Protein AF-A0A2H5VAY1-F1 (afdb_monomer_lite)

Radius of gyration: 14.33 Å; chains: 1; bounding box: 31×32×35 Å

pLDDT: mean 88.3, std 13.06, range [35.19, 97.31]

Structure (mmCIF, N/CA/C/O backbone):
data_AF-A0A2H5VAY1-F1
#
_entry.id   AF-A0A2H5VAY1-F1
#
loop_
_atom_site.group_PDB
_atom_site.id
_atom_site.type_symbol
_atom_site.label_atom_id
_atom_site.label_alt_id
_atom_site.label_comp_id
_atom_site.label_asym_id
_atom_site.label_entity_id
_atom_site.label_seq_id
_atom_site.pdbx_PDB_ins_code
_atom_site.Cartn_x
_atom_site.Cartn_y
_atom_site.Cartn_z
_atom_site.occupancy
_atom_site.B_iso_or_equiv
_atom_site.auth_seq_id
_atom_site.auth_comp_id
_atom_site.auth_asym_id
_atom_site.auth_atom_id
_atom_site.pdbx_PDB_model_num
ATOM 1 N N . MET A 1 1 ? 16.129 -0.109 16.333 1.00 56.78 1 MET A N 1
ATOM 2 C CA . MET A 1 1 ? 15.482 1.119 15.816 1.00 56.78 1 MET A CA 1
ATOM 3 C C . MET A 1 1 ? 14.672 0.782 14.562 1.00 56.78 1 MET A C 1
ATOM 5 O O . MET A 1 1 ? 15.254 0.737 13.483 1.00 56.78 1 MET A O 1
ATOM 9 N N . PRO A 1 2 ? 13.360 0.512 14.683 1.00 73.31 2 PRO A N 1
ATOM 10 C CA . PRO A 1 2 ? 12.515 0.113 13.551 1.00 73.31 2 PRO A CA 1
ATOM 11 C C . PRO A 1 2 ? 12.408 1.204 12.474 1.00 73.31 2 PRO A C 1
ATOM 13 O O . PRO A 1 2 ? 12.445 0.897 11.281 1.00 73.31 2 PRO A O 1
ATOM 16 N N . LEU A 1 3 ? 12.401 2.479 12.885 1.00 74.81 3 LEU A N 1
ATOM 17 C CA . LEU A 1 3 ? 12.308 3.650 12.004 1.00 74.81 3 LEU A CA 1
ATOM 18 C C . LEU A 1 3 ? 13.402 3.699 10.921 1.00 74.81 3 LEU A C 1
ATOM 20 O O . LEU A 1 3 ? 13.111 4.005 9.769 1.00 74.81 3 LEU A O 1
ATOM 24 N N . PHE A 1 4 ? 14.636 3.296 11.232 1.00 82.94 4 PHE A N 1
ATOM 25 C CA . PHE A 1 4 ? 15.765 3.359 10.289 1.00 82.94 4 PHE A CA 1
ATOM 26 C C . PHE A 1 4 ? 16.011 2.062 9.499 1.00 82.94 4 PHE A C 1
ATOM 28 O O . PHE A 1 4 ? 16.981 1.967 8.754 1.00 82.94 4 PHE A O 1
ATOM 35 N N . SER A 1 5 ? 15.133 1.060 9.623 1.00 84.94 5 SER A N 1
ATOM 36 C CA . SER A 1 5 ? 15.179 -0.137 8.769 1.00 84.94 5 SER A CA 1
ATOM 37 C C . SER A 1 5 ? 14.991 0.215 7.285 1.00 84.94 5 SER A C 1
ATOM 39 O O . SER A 1 5 ? 14.119 1.018 6.948 1.00 84.94 5 SER A O 1
ATOM 41 N N . LEU A 1 6 ? 15.762 -0.430 6.402 1.00 84.12 6 LEU A N 1
ATOM 42 C CA . LEU A 1 6 ? 15.669 -0.270 4.942 1.00 84.12 6 LEU A CA 1
ATOM 43 C C . LEU A 1 6 ? 14.463 -0.994 4.324 1.00 84.12 6 LEU A C 1
ATOM 45 O O . LEU A 1 6 ? 14.144 -0.782 3.153 1.00 84.12 6 LEU A O 1
ATOM 49 N N . HIS A 1 7 ? 13.794 -1.855 5.090 1.00 87.06 7 HIS A N 1
ATOM 50 C CA . HIS A 1 7 ? 12.604 -2.553 4.625 1.00 87.06 7 HIS A CA 1
ATOM 51 C C . HIS A 1 7 ? 11.381 -1.624 4.633 1.00 87.06 7 HIS A C 1
ATOM 53 O O . HIS A 1 7 ? 11.297 -0.723 5.477 1.00 87.06 7 HIS A O 1
ATOM 59 N N . PRO A 1 8 ? 10.410 -1.845 3.723 1.00 86.00 8 PRO A N 1
ATOM 60 C CA . PRO A 1 8 ? 9.136 -1.144 3.776 1.00 86.00 8 PRO A CA 1
ATOM 61 C C . PRO A 1 8 ? 8.492 -1.278 5.158 1.00 86.00 8 PRO A C 1
ATOM 63 O O . PRO A 1 8 ? 8.430 -2.380 5.702 1.00 86.00 8 PRO A O 1
ATOM 66 N N . LYS A 1 9 ? 8.013 -0.162 5.705 1.00 91.00 9 LYS A N 1
ATOM 67 C CA . LYS A 1 9 ? 7.316 -0.134 6.997 1.00 91.00 9 LYS A CA 1
ATOM 68 C C . LYS A 1 9 ? 5.931 -0.742 6.845 1.00 91.00 9 LYS A C 1
ATOM 70 O O . LYS A 1 9 ? 5.324 -0.617 5.785 1.00 91.00 9 LYS A O 1
ATOM 75 N N . GLU A 1 10 ? 5.442 -1.387 7.893 1.00 87.25 10 GLU A N 1
ATOM 76 C CA . GLU A 1 10 ? 4.142 -2.075 7.868 1.00 87.25 10 GLU A CA 1
ATOM 77 C C . GLU A 1 10 ? 3.116 -1.450 8.813 1.00 87.25 10 GLU A C 1
ATOM 79 O O . GLU A 1 10 ? 1.950 -1.834 8.816 1.00 87.25 10 GLU A O 1
ATOM 84 N N . THR A 1 11 ? 3.546 -0.475 9.606 1.00 86.56 11 THR A N 1
ATOM 85 C CA . THR A 1 11 ? 2.747 0.199 10.622 1.00 86.56 11 THR A CA 1
ATOM 86 C C . THR A 1 11 ? 2.785 1.704 10.377 1.00 86.56 11 THR A C 1
ATOM 88 O O . THR A 1 11 ? 3.719 2.222 9.755 1.00 86.56 11 THR A O 1
ATOM 91 N N . THR A 1 12 ? 1.745 2.403 10.823 1.00 84.88 12 THR A N 1
ATOM 92 C CA . THR A 1 12 ? 1.676 3.865 10.733 1.00 84.88 12 THR A CA 1
ATOM 93 C C . THR A 1 12 ? 2.701 4.504 11.666 1.00 84.88 12 THR A C 1
ATOM 95 O O . THR A 1 12 ? 3.339 5.483 11.294 1.00 84.88 12 THR A O 1
ATOM 98 N N . GLU A 1 13 ? 2.932 3.896 12.831 1.00 87.00 13 GLU A N 1
ATOM 99 C CA . GLU A 1 13 ? 3.859 4.377 13.853 1.00 87.00 13 GLU A CA 1
ATOM 100 C C . GLU A 1 13 ? 5.320 4.375 13.372 1.00 87.00 13 GLU A C 1
ATOM 102 O O . GLU A 1 13 ? 6.107 5.239 13.757 1.00 87.00 13 GLU A O 1
ATOM 107 N N . ASP A 1 14 ? 5.680 3.438 12.490 1.00 86.69 14 ASP A N 1
ATOM 108 C CA . ASP A 1 14 ? 7.018 3.360 11.900 1.00 86.69 14 ASP A CA 1
ATOM 109 C C . ASP A 1 14 ? 7.168 4.204 10.617 1.00 86.69 14 ASP A C 1
ATOM 111 O O . ASP A 1 14 ? 8.270 4.268 10.055 1.00 86.69 14 ASP A O 1
ATOM 115 N N . LEU A 1 15 ? 6.090 4.841 10.131 1.00 88.50 15 LEU A N 1
ATOM 116 C CA . LEU A 1 15 ? 6.054 5.628 8.895 1.00 88.50 15 LEU A CA 1
ATOM 117 C C . LEU A 1 15 ? 5.890 7.130 9.178 1.00 88.50 15 LEU A C 1
ATOM 119 O O . LEU A 1 15 ? 4.799 7.687 9.120 1.00 88.50 15 LEU A O 1
ATOM 123 N N . PHE A 1 16 ? 7.016 7.793 9.419 1.00 90.38 16 PHE A N 1
ATOM 124 C CA . PHE A 1 16 ? 7.064 9.215 9.759 1.00 90.38 16 PHE A CA 1
ATOM 125 C C . PHE A 1 16 ? 6.477 10.141 8.674 1.00 90.38 16 PHE A C 1
ATOM 127 O O . PHE A 1 16 ? 6.905 10.084 7.516 1.00 90.38 16 PHE A O 1
ATOM 134 N N . GLY A 1 17 ? 5.576 11.048 9.074 1.00 90.56 17 GLY A N 1
ATOM 135 C CA . GLY A 1 17 ? 5.150 12.202 8.273 1.00 90.56 17 GLY A CA 1
ATO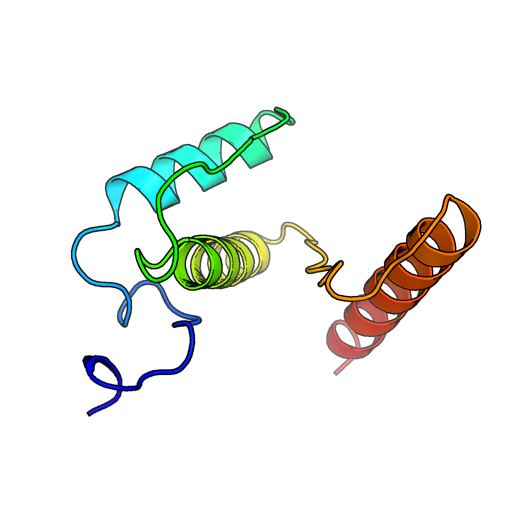M 136 C C . GLY A 1 17 ? 4.255 11.860 7.081 1.00 90.56 17 GLY A C 1
ATOM 137 O O . GLY A 1 17 ? 4.291 12.566 6.075 1.00 90.56 17 GLY A O 1
ATOM 138 N N . ARG A 1 18 ? 3.524 10.741 7.152 1.00 93.50 18 ARG A N 1
ATOM 139 C CA . ARG A 1 18 ? 2.634 10.236 6.087 1.00 93.50 18 ARG A CA 1
ATOM 140 C C . ARG A 1 18 ? 1.188 10.051 6.551 1.00 93.50 18 ARG A C 1
ATOM 142 O O . ARG A 1 18 ? 0.405 9.333 5.930 1.00 93.50 18 ARG A O 1
ATOM 149 N N . GLU A 1 19 ? 0.831 10.645 7.683 1.00 93.50 19 GLU A N 1
ATOM 150 C CA . GLU A 1 19 ? -0.450 10.440 8.355 1.00 93.50 19 GLU A CA 1
ATOM 151 C C . GLU A 1 19 ? -1.619 10.927 7.485 1.00 93.50 19 GLU A C 1
ATOM 153 O O . GLU A 1 19 ? -2.680 10.298 7.450 1.00 93.50 19 GLU A O 1
ATOM 158 N N . GLN A 1 20 ? -1.418 12.022 6.744 1.00 95.50 20 GLN A N 1
ATOM 159 C CA . GLN A 1 20 ? -2.426 12.572 5.838 1.00 95.50 20 GLN A CA 1
ATOM 160 C C . GLN A 1 20 ? -2.652 11.663 4.629 1.00 95.50 20 GLN A C 1
ATOM 162 O O . GLN A 1 20 ? -3.802 11.352 4.322 1.00 95.50 20 GLN A O 1
ATOM 167 N N . GLU A 1 21 ? -1.586 11.168 3.996 1.00 96.56 21 GLU A N 1
ATOM 168 C CA . GLU A 1 21 ? -1.702 10.262 2.852 1.00 96.56 21 GLU A CA 1
ATOM 169 C C . GLU A 1 21 ? -2.339 8.923 3.240 1.00 96.56 21 GLU A C 1
ATOM 171 O O . GLU A 1 21 ? -3.122 8.373 2.468 1.00 96.56 21 GLU A O 1
ATOM 176 N N . ILE A 1 22 ? -2.054 8.402 4.441 1.00 95.75 22 ILE A N 1
ATOM 177 C CA . ILE A 1 22 ? -2.732 7.202 4.958 1.00 95.75 22 ILE A CA 1
ATOM 178 C C . ILE A 1 22 ? -4.228 7.466 5.107 1.00 95.75 22 ILE A C 1
ATOM 180 O O . ILE A 1 22 ? -5.045 6.677 4.630 1.00 95.75 22 ILE A O 1
ATOM 184 N N . LYS A 1 23 ? -4.594 8.577 5.756 1.00 95.62 23 LYS A N 1
ATOM 185 C CA . LYS A 1 23 ? -5.995 8.950 5.969 1.00 95.62 23 LYS A CA 1
ATOM 186 C C . LYS A 1 23 ? -6.739 9.103 4.641 1.00 95.62 23 LYS A C 1
ATOM 188 O O . LYS A 1 23 ? -7.854 8.602 4.507 1.00 95.62 23 LYS A O 1
ATOM 193 N N . GLU A 1 24 ? -6.128 9.769 3.666 1.00 97.31 24 GLU A N 1
ATOM 194 C CA . GLU A 1 24 ? -6.693 9.943 2.328 1.00 97.31 24 GLU A CA 1
ATOM 195 C C . GLU A 1 24 ? -6.871 8.600 1.613 1.00 97.31 24 GLU A C 1
ATOM 197 O O . GLU A 1 24 ? -7.965 8.301 1.133 1.00 97.31 24 GLU A O 1
ATOM 202 N N . LEU A 1 25 ? -5.840 7.749 1.612 1.00 96.31 25 LEU A N 1
ATOM 203 C CA . LEU A 1 25 ? -5.899 6.429 0.990 1.00 96.31 25 LEU A CA 1
ATOM 204 C C . LEU A 1 25 ? -7.012 5.563 1.594 1.00 96.31 25 LEU A C 1
ATOM 206 O O . LEU A 1 25 ? -7.785 4.960 0.851 1.00 96.31 25 LEU A O 1
ATOM 210 N N . ILE A 1 26 ? -7.139 5.530 2.924 1.00 95.25 26 ILE A N 1
ATOM 211 C CA . ILE A 1 26 ? -8.204 4.784 3.609 1.00 95.25 26 ILE A CA 1
ATOM 212 C C . ILE A 1 26 ? -9.584 5.310 3.200 1.00 95.25 26 ILE A C 1
ATOM 214 O O . ILE A 1 26 ? -10.474 4.515 2.893 1.00 95.25 26 ILE A O 1
ATOM 218 N N . ASN A 1 27 ? -9.775 6.631 3.163 1.00 96.25 27 ASN A N 1
ATOM 219 C CA . ASN A 1 27 ? -11.049 7.229 2.763 1.00 96.25 27 ASN A CA 1
ATOM 220 C C . ASN A 1 27 ? -11.413 6.872 1.316 1.00 96.25 27 ASN A C 1
ATOM 222 O O . ASN A 1 27 ? -12.520 6.397 1.066 1.00 96.25 27 ASN A O 1
ATOM 226 N N . LEU A 1 28 ? -10.468 7.005 0.383 1.00 96.75 28 LEU A N 1
ATOM 227 C CA . LEU A 1 28 ? -10.682 6.665 -1.025 1.00 96.75 28 LEU A CA 1
ATOM 228 C C . LEU A 1 28 ? -11.032 5.180 -1.214 1.00 96.75 28 LEU A C 1
ATOM 230 O O . LEU A 1 2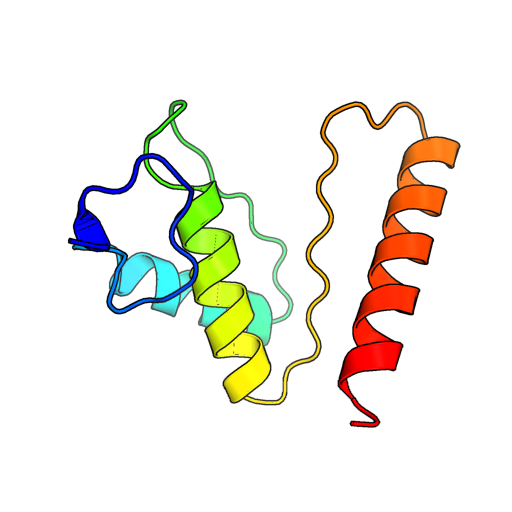8 ? -11.942 4.851 -1.978 1.00 96.75 28 LEU A O 1
ATOM 234 N N . VAL A 1 29 ? -10.363 4.278 -0.488 1.00 94.12 29 VAL A N 1
ATOM 235 C CA . VAL A 1 29 ? -10.678 2.839 -0.514 1.00 94.12 29 VAL A CA 1
ATOM 236 C C . VAL A 1 29 ? -12.085 2.571 0.029 1.00 94.12 29 VAL A C 1
ATOM 238 O O . VAL A 1 29 ? -12.841 1.814 -0.581 1.00 94.12 29 VAL A O 1
ATOM 241 N N . ARG A 1 30 ? -12.483 3.219 1.133 1.00 93.06 30 ARG A N 1
ATOM 242 C CA . ARG A 1 30 ? -13.842 3.096 1.700 1.00 93.06 30 ARG A CA 1
ATOM 243 C C . ARG A 1 30 ? -14.925 3.597 0.748 1.00 93.06 30 ARG A C 1
ATOM 245 O O . ARG A 1 30 ? -16.010 3.021 0.698 1.00 93.06 30 ARG A O 1
ATOM 252 N N . GLU A 1 31 ? -14.616 4.616 -0.042 1.00 95.75 31 GLU A N 1
ATOM 253 C CA . GLU A 1 31 ? -15.475 5.136 -1.107 1.00 95.75 31 GLU A CA 1
ATOM 254 C C . GLU A 1 31 ? -15.443 4.290 -2.393 1.00 95.75 31 GLU A C 1
ATOM 256 O O . GLU A 1 31 ? -16.048 4.669 -3.398 1.00 95.75 31 GLU A O 1
ATOM 261 N N . LYS A 1 32 ? -14.760 3.134 -2.382 1.00 94.19 32 LYS A N 1
ATOM 262 C CA . LYS A 1 32 ? -14.613 2.218 -3.526 1.00 94.19 32 LYS A CA 1
ATOM 263 C C . LYS A 1 32 ? -13.991 2.899 -4.752 1.00 94.19 32 LYS A C 1
ATOM 265 O O . LYS A 1 32 ? -14.337 2.590 -5.895 1.00 94.19 32 LYS A O 1
ATOM 270 N N . ARG A 1 33 ? -13.076 3.845 -4.525 1.00 96.50 33 ARG A N 1
ATOM 271 C CA . ARG A 1 33 ? -12.342 4.542 -5.585 1.00 96.50 33 ARG A CA 1
ATOM 272 C C . ARG A 1 33 ? -11.110 3.752 -6.007 1.00 96.50 33 ARG A C 1
ATOM 274 O O . ARG A 1 33 ? -10.448 3.111 -5.195 1.00 96.50 33 ARG A O 1
ATOM 281 N N . TRP A 1 34 ? -10.782 3.849 -7.291 1.00 95.75 34 TRP A N 1
ATOM 282 C CA . TRP A 1 34 ? -9.499 3.391 -7.813 1.00 95.75 34 TRP A CA 1
ATOM 283 C C . TRP A 1 34 ? -8.436 4.436 -7.497 1.00 95.75 34 TRP A C 1
ATOM 285 O O . TRP A 1 34 ? -8.616 5.613 -7.806 1.00 95.75 34 TRP A O 1
ATOM 295 N N . VAL A 1 35 ? -7.334 4.005 -6.884 1.00 96.12 35 VAL A N 1
ATOM 296 C CA . VAL A 1 35 ? -6.273 4.900 -6.413 1.00 96.12 35 VAL A CA 1
ATOM 297 C C . VAL A 1 35 ? -4.945 4.505 -7.045 1.00 96.12 35 VAL A C 1
ATOM 299 O O . VAL A 1 35 ? -4.551 3.341 -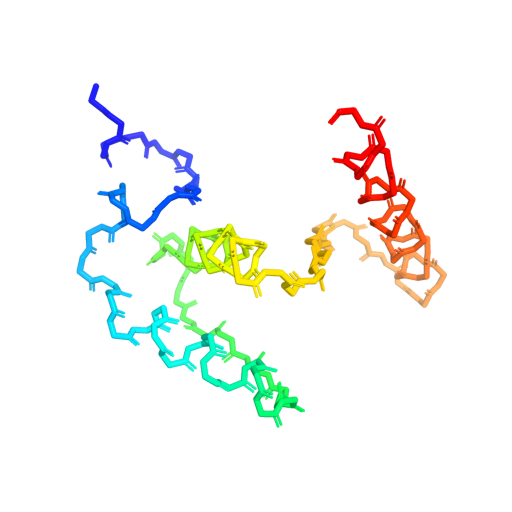7.008 1.00 96.12 35 VAL A O 1
ATOM 302 N N . ALA A 1 36 ? -4.234 5.488 -7.594 1.00 96.31 36 ALA A N 1
ATOM 303 C CA . ALA A 1 36 ? -2.863 5.335 -8.061 1.00 96.31 36 ALA A CA 1
ATOM 304 C C . ALA A 1 36 ? -1.922 6.137 -7.154 1.00 96.31 36 ALA A C 1
ATOM 306 O O . ALA A 1 36 ? -2.067 7.349 -7.021 1.00 96.31 36 ALA A O 1
ATOM 307 N N . ILE A 1 37 ? -0.937 5.470 -6.549 1.00 95.44 37 ILE A N 1
ATOM 308 C CA . ILE A 1 37 ? 0.074 6.116 -5.701 1.00 95.44 37 ILE A CA 1
ATOM 309 C C . ILE A 1 37 ? 1.347 6.303 -6.524 1.00 95.44 37 ILE A C 1
ATOM 311 O O . ILE A 1 37 ? 2.024 5.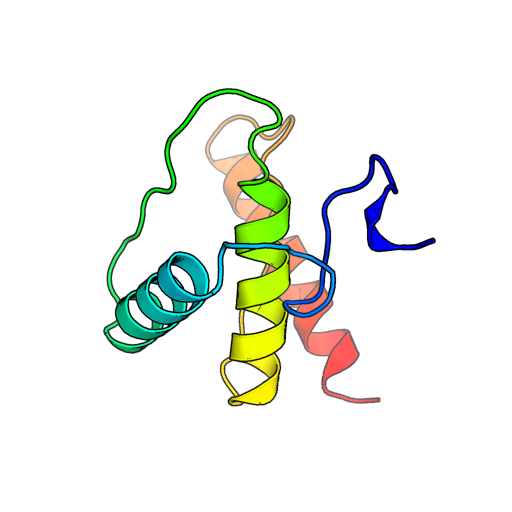335 -6.882 1.00 95.44 37 ILE A O 1
ATOM 315 N N . LEU A 1 38 ? 1.681 7.557 -6.821 1.00 95.25 38 LEU A N 1
ATOM 316 C CA . LEU A 1 38 ? 2.780 7.925 -7.712 1.00 95.25 38 LEU A CA 1
ATOM 317 C C . LEU A 1 38 ? 3.959 8.532 -6.944 1.00 95.25 38 LEU A C 1
ATOM 319 O O . LEU A 1 38 ? 3.830 8.992 -5.814 1.00 95.25 38 LEU A O 1
ATOM 323 N N . GLY A 1 39 ? 5.141 8.499 -7.561 1.00 94.62 39 GLY A N 1
ATOM 324 C CA . GLY A 1 39 ? 6.343 9.154 -7.043 1.00 94.62 39 GLY A CA 1
ATOM 325 C C . GLY A 1 39 ? 7.634 8.364 -7.284 1.00 94.62 39 GLY A C 1
ATOM 326 O O . GLY A 1 39 ? 7.577 7.180 -7.643 1.00 94.62 39 GLY A O 1
ATOM 327 N N . PRO A 1 40 ? 8.810 8.973 -7.048 1.00 95.81 40 PRO A N 1
ATOM 328 C CA . PRO A 1 40 ? 10.117 8.349 -7.276 1.00 95.81 40 PRO A CA 1
ATOM 329 C C . PRO A 1 40 ? 10.326 7.043 -6.500 1.00 95.81 40 PRO A C 1
ATOM 331 O O . PRO A 1 40 ? 9.625 6.747 -5.527 1.00 95.81 40 PRO A O 1
ATOM 334 N N . ARG A 1 41 ? 11.295 6.217 -6.912 1.00 92.81 41 ARG A N 1
ATOM 335 C CA . ARG A 1 41 ? 11.677 5.028 -6.128 1.00 92.81 41 ARG A CA 1
ATOM 336 C C . ARG A 1 41 ? 12.166 5.435 -4.733 1.00 92.81 41 ARG A C 1
ATOM 338 O O . ARG A 1 41 ? 12.677 6.529 -4.546 1.00 92.81 41 ARG A O 1
ATOM 345 N N . MET A 1 42 ? 11.973 4.537 -3.765 1.00 91.38 42 MET A N 1
ATOM 346 C CA . MET A 1 42 ? 12.431 4.687 -2.375 1.00 91.38 42 MET A CA 1
ATOM 347 C C . MET A 1 42 ? 11.763 5.796 -1.535 1.00 91.38 42 MET A C 1
ATOM 349 O O . MET A 1 42 ? 12.118 5.969 -0.380 1.00 91.38 42 MET A O 1
ATOM 353 N N . VAL A 1 43 ? 10.727 6.482 -2.033 1.00 92.00 43 VAL A N 1
ATOM 354 C CA . VAL A 1 43 ? 10.008 7.519 -1.251 1.00 92.00 43 VAL A CA 1
ATOM 355 C C . VAL A 1 43 ? 9.013 6.972 -0.214 1.00 92.00 43 VAL A C 1
ATOM 357 O O . VAL A 1 43 ? 8.294 7.742 0.416 1.00 92.00 43 VAL A O 1
ATOM 360 N N . GLY A 1 44 ? 8.924 5.646 -0.056 1.00 92.19 44 GLY A N 1
ATOM 361 C CA . GLY A 1 44 ? 8.038 5.014 0.931 1.00 92.19 44 GLY A CA 1
ATOM 362 C C . GLY A 1 44 ? 6.648 4.605 0.430 1.00 92.19 44 GLY A C 1
ATOM 363 O O . GLY A 1 44 ? 5.810 4.245 1.244 1.00 92.19 44 GLY A O 1
ATOM 364 N N . LYS A 1 45 ? 6.388 4.586 -0.888 1.00 95.56 45 LYS A N 1
ATOM 365 C CA . LYS A 1 45 ? 5.078 4.167 -1.445 1.00 95.56 45 LYS A CA 1
ATOM 366 C C . LYS A 1 45 ? 4.654 2.758 -1.012 1.00 95.56 45 LYS A C 1
ATOM 368 O O . LYS A 1 45 ? 3.512 2.546 -0.631 1.00 95.56 45 LYS A O 1
ATOM 373 N N . THR A 1 46 ? 5.576 1.794 -1.044 1.00 93.94 46 THR A N 1
ATOM 374 C CA . THR A 1 46 ? 5.294 0.424 -0.586 1.00 93.94 46 THR A CA 1
ATOM 375 C C . THR A 1 46 ? 4.975 0.392 0.906 1.00 93.94 46 THR A C 1
ATOM 377 O O . THR A 1 46 ? 4.058 -0.314 1.309 1.00 93.94 46 THR A O 1
ATOM 380 N N . SER A 1 47 ? 5.694 1.181 1.712 1.00 94.38 47 SER A N 1
ATOM 381 C CA . SER A 1 47 ? 5.421 1.314 3.145 1.00 94.38 47 SER A CA 1
ATOM 382 C C . SER A 1 47 ? 4.031 1.896 3.401 1.00 94.38 47 SER A C 1
ATOM 384 O O . SER A 1 47 ? 3.290 1.371 4.221 1.00 94.38 47 SER A O 1
ATOM 386 N N . LEU A 1 48 ? 3.649 2.932 2.645 1.00 95.38 48 LEU A N 1
ATOM 387 C CA . LEU A 1 48 ? 2.333 3.566 2.724 1.00 95.38 48 LEU A CA 1
ATOM 388 C C . LEU A 1 48 ? 1.203 2.559 2.467 1.00 95.38 48 LEU A C 1
ATOM 390 O O . LEU A 1 48 ? 0.267 2.475 3.255 1.00 95.38 48 LEU A O 1
ATOM 394 N N . ILE A 1 49 ? 1.322 1.752 1.405 1.00 94.81 49 ILE A N 1
ATOM 395 C CA . ILE A 1 49 ? 0.333 0.714 1.069 1.00 94.81 49 ILE A CA 1
ATOM 396 C C . ILE A 1 49 ? 0.232 -0.330 2.184 1.00 94.81 49 ILE A C 1
ATOM 398 O O . ILE A 1 49 ? -0.873 -0.704 2.567 1.00 94.81 49 ILE A O 1
ATOM 402 N N . LYS A 1 50 ? 1.365 -0.806 2.713 1.00 93.38 50 LYS A N 1
ATOM 403 C CA . LYS A 1 50 ? 1.377 -1.824 3.773 1.00 93.38 50 LYS A CA 1
ATOM 404 C C . LYS A 1 50 ? 0.781 -1.306 5.083 1.00 93.38 50 LYS A C 1
ATOM 406 O O . LYS A 1 50 ? -0.051 -1.991 5.673 1.00 93.38 50 LYS A O 1
ATOM 411 N N . ALA A 1 51 ? 1.157 -0.096 5.493 1.00 93.56 51 ALA A N 1
ATOM 412 C CA . ALA A 1 51 ? 0.607 0.556 6.676 1.00 93.56 51 ALA A CA 1
ATOM 413 C C . ALA A 1 51 ? -0.910 0.777 6.541 1.00 93.56 51 ALA A C 1
ATOM 415 O O . ALA A 1 51 ? -1.667 0.422 7.442 1.00 93.56 51 ALA A O 1
ATOM 416 N N . ALA A 1 52 ? -1.375 1.260 5.384 1.00 94.31 52 ALA A N 1
ATOM 417 C CA . ALA A 1 52 ? -2.804 1.411 5.118 1.00 94.31 52 ALA A CA 1
ATOM 418 C C . ALA A 1 52 ? -3.545 0.065 5.097 1.00 94.31 52 ALA A C 1
ATOM 420 O O . ALA A 1 52 ? -4.642 -0.029 5.636 1.00 94.31 52 ALA A O 1
ATOM 421 N N . ASN A 1 53 ? -2.948 -0.993 4.534 1.00 92.38 53 ASN A N 1
ATOM 422 C CA . ASN A 1 53 ? -3.534 -2.337 4.537 1.00 92.38 53 ASN A CA 1
ATOM 423 C C . ASN A 1 53 ? -3.775 -2.846 5.965 1.00 92.38 53 ASN A C 1
ATOM 425 O O . ASN A 1 53 ? -4.830 -3.403 6.257 1.00 92.38 53 ASN A O 1
ATOM 429 N N . ARG A 1 54 ? -2.817 -2.618 6.871 1.00 91.25 54 ARG A N 1
ATOM 430 C CA . ARG A 1 54 ? -2.956 -2.976 8.287 1.00 91.25 54 ARG A CA 1
ATOM 431 C C . ARG A 1 54 ? -4.111 -2.226 8.949 1.00 91.25 54 ARG A C 1
ATOM 433 O O . ARG A 1 54 ? -4.905 -2.843 9.652 1.00 91.25 54 ARG A O 1
ATOM 440 N N . GLU A 1 55 ? -4.241 -0.928 8.693 1.00 92.38 55 GLU A N 1
ATOM 441 C CA . GLU A 1 55 ? -5.345 -0.123 9.228 1.00 92.38 55 GLU A CA 1
ATOM 442 C C . GLU A 1 55 ? -6.706 -0.541 8.651 1.00 92.38 55 GLU A C 1
ATOM 444 O O . GLU A 1 55 ? -7.660 -0.717 9.405 1.00 92.38 55 GLU A O 1
ATOM 449 N N . LEU A 1 56 ? -6.794 -0.817 7.346 1.00 92.38 56 LEU A N 1
ATOM 450 C CA . LEU A 1 56 ? -8.009 -1.353 6.719 1.00 92.38 56 LEU A CA 1
ATOM 451 C C . LEU A 1 56 ? -8.443 -2.674 7.372 1.00 92.38 56 LEU A C 1
ATOM 453 O O . LEU A 1 56 ? -9.618 -2.825 7.715 1.00 92.38 56 LEU A O 1
ATOM 457 N N . LYS A 1 57 ? -7.496 -3.586 7.637 1.00 90.38 57 LYS A N 1
ATOM 458 C CA . LYS A 1 57 ? -7.768 -4.835 8.365 1.00 90.38 57 LYS A CA 1
ATOM 459 C C . LYS A 1 57 ? -8.292 -4.574 9.780 1.00 90.38 57 LYS A C 1
ATOM 461 O O . LYS A 1 57 ? -9.281 -5.187 10.174 1.00 90.38 57 LYS A O 1
ATOM 466 N N . ARG A 1 58 ? -7.705 -3.626 10.527 1.00 90.50 58 ARG A N 1
ATOM 467 C CA . ARG A 1 58 ? -8.196 -3.226 11.867 1.00 90.50 58 ARG A CA 1
ATOM 468 C C . ARG A 1 58 ? -9.616 -2.655 11.830 1.00 90.50 58 ARG A C 1
ATOM 470 O O . ARG A 1 58 ? -10.348 -2.793 12.802 1.00 90.50 58 ARG A O 1
ATOM 477 N N . MET A 1 59 ? -10.015 -2.051 10.712 1.00 91.50 59 MET A N 1
ATOM 478 C CA . MET A 1 59 ? -11.373 -1.550 10.473 1.00 91.50 59 MET A CA 1
ATOM 479 C C . MET A 1 59 ? -12.352 -2.634 9.979 1.00 91.50 59 MET A C 1
ATOM 481 O O . MET A 1 59 ? -13.486 -2.309 9.629 1.00 91.50 59 MET A O 1
ATOM 485 N N . GLY A 1 60 ? -11.935 -3.904 9.913 1.00 91.19 60 GLY A N 1
ATOM 486 C CA . GLY A 1 60 ? -12.759 -5.016 9.428 1.00 91.19 60 GLY A CA 1
ATOM 487 C C . GLY A 1 60 ? -12.896 -5.081 7.903 1.00 91.19 60 GLY A C 1
ATOM 488 O O . GLY A 1 60 ? -13.731 -5.823 7.388 1.00 91.19 60 GLY A O 1
ATOM 489 N N . ILE A 1 61 ? -12.093 -4.316 7.160 1.00 90.19 61 ILE A N 1
ATOM 490 C CA . ILE A 1 61 ? -12.077 -4.350 5.697 1.00 90.19 61 ILE A CA 1
ATOM 491 C C . ILE A 1 61 ? -11.069 -5.412 5.261 1.00 90.19 61 ILE A C 1
ATOM 493 O O . ILE A 1 61 ? -9.862 -5.258 5.451 1.00 90.19 61 ILE A O 1
ATOM 497 N N . LYS A 1 62 ? -11.567 -6.488 4.642 1.00 87.56 62 LYS A N 1
ATOM 498 C CA . LYS A 1 62 ? -10.714 -7.501 4.013 1.00 87.56 62 LYS A CA 1
ATOM 499 C C . LYS A 1 62 ? -9.989 -6.877 2.822 1.00 87.56 62 LYS A C 1
ATOM 501 O O . LYS A 1 62 ? -10.626 -6.365 1.902 1.00 87.56 62 LYS A O 1
ATOM 506 N N . ALA A 1 63 ? -8.664 -6.925 2.847 1.00 87.44 63 ALA A N 1
ATOM 507 C CA . ALA A 1 63 ? -7.812 -6.359 1.815 1.00 87.44 63 ALA A CA 1
ATOM 508 C C . ALA A 1 63 ? -6.651 -7.314 1.525 1.00 87.44 63 ALA A C 1
ATOM 510 O O . ALA A 1 63 ? -6.018 -7.840 2.438 1.00 87.44 63 ALA A O 1
ATOM 511 N N . VAL A 1 64 ? -6.392 -7.530 0.236 1.00 89.88 64 VAL A N 1
ATOM 512 C CA . VAL A 1 64 ? -5.375 -8.458 -0.264 1.00 89.88 64 VAL A CA 1
ATOM 513 C C . VAL A 1 64 ? -4.233 -7.637 -0.850 1.00 89.88 64 VAL A C 1
ATOM 515 O O . VAL A 1 64 ? -4.440 -6.832 -1.760 1.00 89.88 64 VAL A O 1
ATOM 518 N N . TYR A 1 65 ? -3.014 -7.850 -0.357 1.00 90.69 65 TYR A N 1
ATOM 519 C CA . TYR A 1 65 ? -1.818 -7.258 -0.954 1.00 90.69 65 TYR A CA 1
ATOM 520 C C . TYR A 1 65 ? -1.215 -8.204 -1.995 1.00 90.69 65 TYR A C 1
ATOM 522 O O . TYR A 1 65 ? -0.778 -9.304 -1.664 1.00 90.69 65 TYR A O 1
ATOM 530 N N . ILE A 1 66 ? -1.133 -7.748 -3.246 1.00 92.56 66 ILE A N 1
ATOM 531 C CA . ILE A 1 66 ? -0.557 -8.517 -4.354 1.00 92.56 66 ILE A CA 1
ATOM 532 C C . ILE A 1 66 ? 0.700 -7.803 -4.854 1.00 92.56 66 ILE A C 1
ATOM 534 O O . ILE A 1 66 ? 0.640 -6.668 -5.331 1.00 92.56 66 ILE A O 1
ATOM 538 N N . ASN A 1 67 ? 1.851 -8.473 -4.773 1.00 90.38 67 ASN A N 1
ATOM 539 C CA . ASN A 1 67 ? 3.083 -7.985 -5.384 1.00 90.38 67 ASN A CA 1
ATOM 540 C C . ASN A 1 67 ? 3.161 -8.452 -6.842 1.00 90.38 67 ASN A C 1
ATOM 542 O O . ASN A 1 67 ? 3.375 -9.629 -7.110 1.00 90.38 67 ASN A O 1
ATOM 546 N N . LEU A 1 68 ? 3.031 -7.515 -7.779 1.00 92.69 68 LEU A N 1
ATOM 547 C CA . LEU A 1 68 ? 3.074 -7.803 -9.214 1.00 92.69 68 LEU A CA 1
ATOM 548 C C . LEU A 1 68 ? 4.499 -7.846 -9.796 1.00 92.69 68 LEU A C 1
ATOM 550 O O . LEU A 1 68 ? 4.669 -7.954 -11.010 1.00 92.69 68 LEU A O 1
ATOM 554 N N . TRP A 1 69 ? 5.544 -7.746 -8.969 1.00 91.25 69 TRP A N 1
ATOM 555 C CA . TRP A 1 69 ? 6.920 -7.851 -9.450 1.00 91.25 69 TRP A CA 1
ATOM 556 C C . TRP A 1 69 ? 7.170 -9.212 -10.109 1.00 91.25 69 TRP A C 1
ATOM 558 O O . TRP A 1 69 ? 7.008 -10.256 -9.488 1.00 91.25 69 TRP A O 1
ATOM 568 N N . GLY A 1 70 ? 7.594 -9.195 -11.374 1.00 93.62 70 GLY A N 1
ATOM 569 C CA . GLY A 1 70 ? 7.841 -10.413 -12.148 1.00 93.62 70 GLY A CA 1
ATOM 570 C C . GLY A 1 70 ? 6.588 -11.050 -12.758 1.00 93.62 70 GLY A C 1
ATOM 571 O O . GLY A 1 70 ? 6.730 -11.962 -13.571 1.00 93.62 70 GLY A O 1
ATOM 572 N N . VAL A 1 71 ? 5.388 -10.547 -12.453 1.00 95.69 71 VAL A N 1
ATOM 573 C CA . VAL A 1 71 ? 4.134 -11.012 -13.060 1.00 95.69 71 VAL A CA 1
ATOM 574 C C . VAL A 1 71 ? 4.050 -10.544 -14.513 1.00 95.69 71 VAL A C 1
ATOM 576 O O . VAL A 1 71 ? 4.333 -9.386 -14.827 1.00 95.69 71 VAL A O 1
ATOM 579 N N . ARG A 1 72 ? 3.671 -11.450 -15.421 1.00 94.81 72 ARG A N 1
ATOM 580 C CA . ARG A 1 72 ? 3.591 -11.181 -16.864 1.00 94.81 72 ARG A CA 1
ATOM 581 C C . ARG A 1 72 ? 2.307 -11.737 -17.467 1.00 94.81 72 ARG A C 1
ATOM 583 O O . ARG A 1 72 ? 1.918 -12.868 -17.182 1.00 94.81 72 ARG A O 1
ATOM 590 N N . GLY A 1 73 ? 1.707 -10.953 -18.361 1.00 96.62 73 GLY A N 1
ATOM 591 C CA . GLY A 1 73 ? 0.499 -11.332 -19.094 1.00 96.62 73 GLY A CA 1
ATOM 592 C C . GLY A 1 73 ? -0.742 -11.493 -18.208 1.00 96.62 73 GLY A C 1
ATOM 593 O O . GLY A 1 73 ? -0.690 -11.370 -16.985 1.00 96.62 73 GLY A O 1
ATOM 594 N N . ALA A 1 74 ? -1.877 -11.779 -18.848 1.00 96.06 74 ALA A N 1
ATOM 595 C CA . ALA A 1 74 ? -3.156 -11.934 -18.157 1.00 96.06 74 ALA A CA 1
ATOM 596 C C . ALA A 1 74 ? -3.168 -13.153 -17.219 1.00 96.06 74 ALA A C 1
ATOM 598 O O . ALA A 1 74 ? -3.617 -13.049 -16.083 1.00 96.06 74 ALA A O 1
ATOM 599 N N . HIS A 1 75 ? -2.620 -14.290 -17.660 1.00 96.25 75 HIS A N 1
ATOM 600 C CA . HIS A 1 75 ? -2.587 -15.509 -16.849 1.00 96.25 75 HIS A CA 1
ATOM 601 C C . HIS A 1 75 ? -1.767 -15.333 -15.561 1.00 96.25 75 HIS A C 1
ATOM 603 O O . HIS A 1 75 ? -2.216 -15.724 -14.488 1.00 96.25 75 HIS A O 1
ATOM 609 N N . GLY A 1 76 ? -0.608 -14.666 -15.640 1.00 96.38 76 GLY A N 1
ATOM 610 C CA . GLY A 1 76 ? 0.199 -14.377 -14.456 1.00 96.38 76 GLY A CA 1
ATOM 611 C C . GLY A 1 76 ? -0.530 -13.484 -13.450 1.00 96.38 76 GLY A C 1
ATOM 612 O O . GLY A 1 76 ? -0.441 -13.723 -12.249 1.00 96.38 76 GLY A O 1
ATOM 613 N N . LEU A 1 77 ? -1.276 -12.481 -13.927 1.00 95.38 77 LEU A N 1
ATOM 614 C CA . LEU A 1 77 ? -2.088 -11.623 -13.061 1.00 95.38 77 LEU A CA 1
ATOM 615 C C . LEU A 1 77 ? -3.192 -12.418 -12.352 1.00 95.38 77 LEU A C 1
ATOM 617 O O . LEU A 1 77 ? -3.377 -12.248 -11.151 1.00 95.38 77 LEU A O 1
ATOM 621 N N . LEU A 1 78 ? -3.895 -13.295 -13.075 1.00 95.50 78 LEU A N 1
ATOM 622 C CA . LEU A 1 78 ? -4.943 -14.140 -12.496 1.00 95.50 78 LEU A CA 1
ATOM 623 C C . LEU A 1 78 ? -4.388 -15.052 -11.396 1.00 95.50 78 LEU A C 1
ATOM 625 O O . LEU A 1 78 ? -4.972 -15.114 -10.316 1.00 95.50 78 LEU A O 1
ATOM 629 N N . ASN A 1 79 ? -3.236 -15.686 -11.633 1.00 94.81 79 ASN A N 1
ATOM 630 C CA . ASN A 1 79 ? -2.582 -16.529 -10.630 1.00 94.81 79 ASN A CA 1
ATOM 631 C C . ASN A 1 79 ? -2.182 -15.714 -9.391 1.00 94.81 79 ASN A C 1
ATOM 633 O O . ASN A 1 79 ? -2.465 -16.127 -8.271 1.00 94.81 79 ASN A O 1
ATOM 637 N N . ALA A 1 80 ? -1.611 -14.519 -9.578 1.00 94.50 80 ALA A N 1
ATOM 638 C CA . ALA A 1 80 ? -1.228 -13.647 -8.468 1.00 94.50 80 ALA A CA 1
ATOM 639 C C . ALA A 1 80 ? -2.436 -13.191 -7.624 1.00 94.50 80 ALA A C 1
ATOM 641 O O . ALA A 1 80 ? -2.331 -13.080 -6.402 1.00 94.50 80 ALA A O 1
ATOM 642 N N . ILE A 1 81 ? -3.588 -12.946 -8.259 1.00 93.94 81 ILE A N 1
ATOM 643 C CA . ILE A 1 81 ? -4.839 -12.631 -7.554 1.00 93.94 81 ILE A CA 1
ATOM 644 C C . ILE A 1 81 ? -5.342 -13.847 -6.774 1.00 93.94 81 ILE A C 1
ATOM 646 O O . ILE A 1 81 ? -5.656 -13.709 -5.594 1.00 93.94 81 ILE A O 1
ATOM 650 N N . ALA A 1 82 ? -5.390 -15.027 -7.398 1.00 92.88 82 ALA A N 1
ATOM 651 C CA . ALA A 1 82 ? -5.847 -16.254 -6.748 1.00 92.88 82 ALA A CA 1
ATOM 652 C C . ALA A 1 82 ? -4.986 -16.613 -5.524 1.00 92.88 82 ALA A C 1
ATOM 654 O O . ALA A 1 82 ? -5.515 -16.887 -4.450 1.00 92.88 82 ALA A O 1
ATOM 655 N N . GLU A 1 83 ? -3.659 -16.532 -5.651 1.00 91.25 83 GLU A N 1
ATOM 656 C CA . GLU A 1 83 ? -2.736 -16.739 -4.531 1.00 91.25 83 GLU A CA 1
ATOM 657 C C . GLU A 1 83 ? -2.948 -15.723 -3.405 1.00 91.25 83 GLU A C 1
ATOM 659 O O . GLU A 1 83 ? -2.900 -16.084 -2.228 1.00 91.25 83 GLU A O 1
ATOM 664 N N . GLY A 1 84 ? -3.183 -14.455 -3.754 1.00 90.75 84 GLY A N 1
ATOM 665 C CA . GLY A 1 84 ? -3.466 -13.407 -2.780 1.00 90.75 84 GLY A CA 1
ATOM 666 C C . GLY A 1 84 ? -4.746 -13.679 -1.988 1.00 90.75 84 GLY A C 1
ATOM 667 O O . GLY A 1 84 ? -4.743 -13.541 -0.767 1.00 90.75 84 GLY A O 1
ATOM 668 N N . LEU A 1 85 ? -5.817 -14.098 -2.667 1.00 90.00 85 LEU A N 1
ATOM 669 C CA . LEU A 1 85 ? -7.097 -14.426 -2.033 1.00 90.00 85 LEU A CA 1
ATOM 670 C C . LEU A 1 85 ? -6.967 -15.615 -1.070 1.00 90.00 85 LEU A C 1
ATOM 672 O O . LEU A 1 85 ? -7.395 -15.511 0.076 1.00 90.00 85 LEU A O 1
ATOM 676 N N . ASN A 1 86 ? -6.289 -16.688 -1.488 1.00 88.88 86 ASN A N 1
ATOM 677 C CA . ASN A 1 86 ? -6.125 -17.894 -0.668 1.00 88.88 86 ASN A CA 1
ATOM 678 C C . ASN A 1 86 ? -5.298 -17.654 0.610 1.00 88.88 86 ASN A C 1
ATOM 680 O O . ASN A 1 86 ? -5.502 -18.323 1.620 1.00 88.88 86 ASN A O 1
ATOM 684 N N . ARG A 1 87 ? -4.345 -16.710 0.594 1.00 80.69 87 ARG A N 1
ATOM 685 C CA . ARG A 1 87 ? -3.522 -16.390 1.778 1.00 80.69 87 ARG A CA 1
ATOM 686 C C . ARG A 1 87 ? -4.283 -15.627 2.860 1.00 80.69 87 ARG A C 1
ATOM 688 O O . ARG A 1 87 ? -3.948 -15.755 4.034 1.00 80.69 87 ARG A O 1
ATOM 695 N N . GLU A 1 88 ? -5.270 -14.822 2.480 1.00 66.75 88 GLU A N 1
ATOM 696 C CA . GLU A 1 88 ? -6.075 -14.056 3.437 1.00 66.75 88 GLU A CA 1
ATOM 697 C C . GLU A 1 88 ? -7.120 -14.933 4.147 1.00 66.75 88 GLU A C 1
ATOM 699 O O . GLU A 1 88 ? -7.477 -14.641 5.285 1.00 66.75 88 GLU A O 1
ATOM 704 N N . GLU A 1 89 ? -7.577 -16.029 3.532 1.00 58.09 89 GLU A N 1
ATOM 705 C CA . GLU A 1 89 ? -8.500 -16.978 4.177 1.00 58.09 89 GLU A CA 1
ATOM 706 C C . GLU A 1 89 ? -7.841 -17.732 5.342 1.00 58.09 89 GLU A C 1
ATOM 708 O O . GLU A 1 89 ? -8.457 -17.880 6.393 1.00 58.09 89 GLU A O 1
ATOM 713 N N . TYR A 1 90 ? -6.556 -18.079 5.224 1.00 46.59 90 TYR A N 1
ATOM 714 C CA . TYR A 1 90 ? -5.808 -18.792 6.270 1.00 46.59 90 TYR A CA 1
ATOM 715 C C . TYR A 1 90 ? -5.551 -17.981 7.550 1.00 46.59 90 TYR A C 1
ATOM 717 O O . TYR A 1 90 ? -5.209 -18.559 8.568 1.00 46.59 90 TYR A O 1
ATOM 725 N N . THR A 1 91 ? -5.682 -16.651 7.519 1.00 46.97 91 THR A N 1
ATOM 726 C CA . THR A 1 91 ? -5.448 -15.796 8.704 1.00 46.97 91 THR A CA 1
ATOM 727 C C . THR A 1 91 ? -6.735 -15.358 9.402 1.00 46.97 9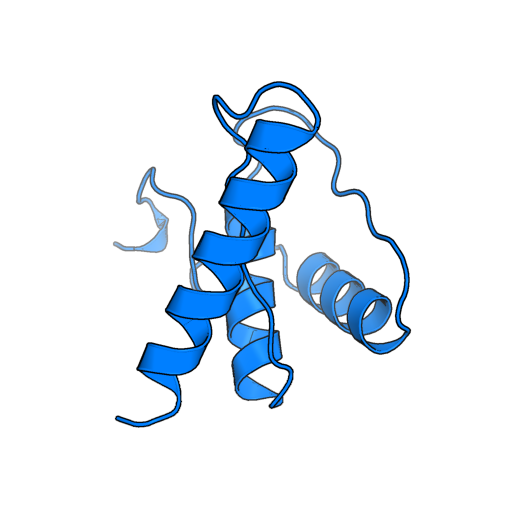1 THR A C 1
ATOM 729 O O . THR A 1 91 ? -6.672 -14.645 10.399 1.00 46.97 91 THR A O 1
ATOM 732 N N . ALA A 1 92 ? -7.901 -15.753 8.882 1.00 44.03 92 ALA A N 1
ATOM 733 C CA . ALA A 1 92 ? -9.202 -15.427 9.462 1.00 44.03 92 ALA A CA 1
ATOM 734 C C . ALA A 1 92 ? -9.765 -16.543 10.367 1.00 44.03 92 ALA A C 1
ATOM 736 O O . ALA A 1 92 ? -10.783 -16.315 11.020 1.00 44.03 92 ALA A O 1
ATOM 737 N N . GLU A 1 93 ? -9.124 -17.717 10.394 1.00 38.16 93 GLU A N 1
ATOM 738 C CA . GLU A 1 93 ? -9.564 -18.913 11.134 1.00 38.16 93 GLU A CA 1
ATOM 739 C C . GLU A 1 93 ? -8.630 -19.320 12.294 1.00 38.16 93 GLU A C 1
ATOM 741 O O . GLU A 1 93 ? -8.917 -20.311 12.964 1.00 38.16 93 GLU A O 1
ATOM 746 N N . ASP A 1 94 ? -7.578 -18.538 12.568 1.00 35.19 94 ASP A N 1
ATOM 747 C CA . ASP A 1 94 ? -6.652 -18.723 13.703 1.00 35.19 94 ASP A CA 1
ATOM 748 C C . ASP A 1 94 ? -6.905 -17.717 14.844 1.00 35.19 94 ASP A C 1
ATOM 750 O O . ASP A 1 94 ? -6.970 -16.492 14.569 1.00 35.19 94 ASP A O 1
#

Foldseek 3Di:
DLLPDQDQAQAPVSPPPCVVVLVVVLVCVVVVHDDDDDDDPPPRPSNSVNRSC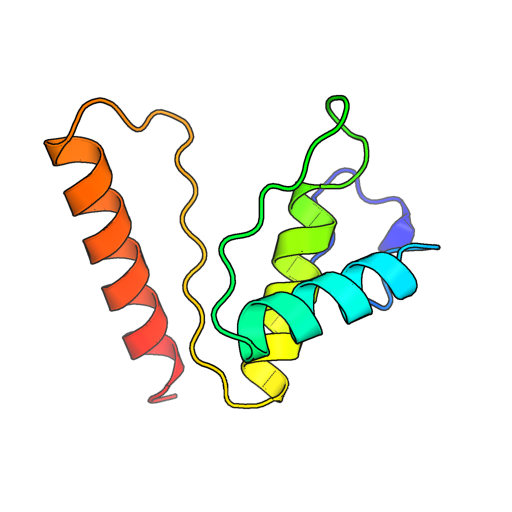VVCVVVVHDDFDFDCVVQDDPVSVVVSVVVRVVVSVVVVPD

Secondary structure (DSSP, 8-state):
-GGG-SSPP-SSTTSTT-HHHHHHHHHHHHTT--------TTSSHHHHHHHHHHHHHHTT--------TT--HHHHHHHHHHHHHHHHHTTS--

Sequence (94 aa):
MPLFSLHPKETTEDLFGREQEIKELINLVREKRWVAILGPRMVGKTSLIKAANRELKRMGIKAVYINLWGVRGAHGLLNAIAEGLNREEYTAED